Protein AF-A0A091IR22-F1 (afdb_monomer_lite)

InterPro domains:
  IPR002475 Bcl2-like [PS50062] (14-80)
  IPR013281 Apoptosis regulator, Mcl-1 [PR01866] (2-18)
  IPR013281 Apoptosis regulator, Mcl-1 [PR01866] (19-32)
  IPR013281 Apoptosis regulator, Mcl-1 [PR01866] (34-49)
  IPR013281 Apoptosis regulator, Mcl-1 [PR01866] (88-101)
  IPR013281 Apoptosis regulator, Mcl-1 [PR01866] (103-116)
  IPR020717 Apoptosis regulator, Bcl-2, BH1 motif, conserved site [PS01080] (19-38)
  IPR020726 Apoptosis regulator, Bcl-2, BH2 motif, conserved site [PS01258] (71-82)
  IPR026298 Bcl-2 family [PR01862] (12-24)
  IPR026298 Bcl-2 family [PR01862] (26-54)
  IPR026298 Bcl-2 family [PR01862] (55-79)
  IPR026298 Bcl-2 family [PTHR11256] (4-105)
  IPR026298 Bcl-2 family [cd06845] (1-84)
  IPR036834 Bcl-2-like superfamily [G3DSA:1.10.437.10] (1-85)
  IPR036834 Bcl-2-like superfamily [SSF56854] (3-114)
  IPR046371 Bcl-2, Bcl-2 homology region 1-3 [PF00452] (2-78)
  IPR046371 Bcl-2, Bcl-2 homology region 1-3 [SM00337] (1-78)

Organism: Egretta garzetta (NCBI:txid188379)

Foldseek 3Di:
DPPAALVSCVVLLVVLCVLCVVVDDDLVSLVVSVVVLVVVCVVCVVNVNNVNNVVSVVSSCCSCCVPPVVVCVVCVHCVSVCVVPVPPDPVVVVVVVVVVVVVVVVVVVVVVVVVD

Radius of gyration: 21.04 Å; chains: 1; bounding box: 42×28×65 Å

Sequence (116 aa):
LEIQKEEDLQSVCEVAAHVFSDGVTNWGRVVTLISFGAFVAKHLKSINQEKCISSLAGIITDALVSSKREWLMSQGGWEGFVDFFRVEDLESSIRNLLMAFAGVAGLGASLAYMIR

pLDDT: mean 87.45, std 10.62, range [55.47, 97.38]

Secondary structure (DSSP, 8-state):
----SGGGGHHHHHHHHHHTTTS---HHHHHHHHHHHHHHHHHHHHTT-GGGHHHHHHHHHHHHHHHHHHHHHHTTTHHHHHHHT--S-HHHHHHHHHHHHHHHHHHHHHHHHHT-

Structure (mmCIF, N/CA/C/O backbone):
data_AF-A0A091IR22-F1
#
_entry.id   AF-A0A091IR22-F1
#
loop_
_atom_site.group_PDB
_atom_site.id
_atom_site.type_symbol
_atom_site.label_atom_id
_atom_site.label_alt_id
_atom_site.label_comp_id
_atom_site.lab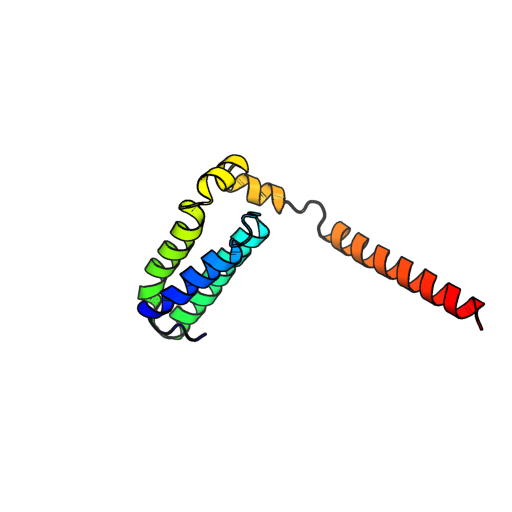el_asym_id
_atom_site.label_entity_id
_atom_site.label_seq_id
_atom_site.pdbx_PDB_ins_code
_atom_site.Cartn_x
_atom_site.Cartn_y
_atom_site.Cartn_z
_atom_site.occupancy
_atom_site.B_iso_or_equiv
_atom_site.auth_seq_id
_atom_site.auth_comp_id
_atom_site.auth_asym_id
_atom_site.auth_atom_id
_atom_site.pdbx_PDB_model_num
ATOM 1 N N . LEU A 1 1 ? -18.521 -2.478 5.365 1.00 65.12 1 LEU A N 1
ATOM 2 C CA . LEU A 1 1 ? -17.211 -2.908 5.894 1.00 65.12 1 LEU A CA 1
ATOM 3 C C . LEU A 1 1 ? -17.479 -3.539 7.246 1.00 65.12 1 LEU A C 1
ATOM 5 O O . LEU A 1 1 ? -18.098 -2.886 8.074 1.00 65.12 1 LEU A O 1
ATOM 9 N N . GLU A 1 2 ? -17.089 -4.796 7.441 1.00 84.94 2 GLU A N 1
ATOM 10 C CA . GLU A 1 2 ? -17.267 -5.505 8.723 1.00 84.94 2 GLU A CA 1
ATOM 11 C C . GLU A 1 2 ? -16.195 -5.134 9.761 1.00 84.94 2 GLU A C 1
ATOM 13 O O . GLU A 1 2 ? -16.250 -5.586 10.893 1.00 84.94 2 GLU A O 1
ATOM 18 N N . ILE A 1 3 ? -15.251 -4.265 9.394 1.00 90.50 3 ILE A N 1
ATOM 19 C CA . ILE A 1 3 ? -14.181 -3.779 10.267 1.00 90.50 3 ILE A CA 1
ATOM 20 C C . ILE A 1 3 ? -14.758 -2.768 11.265 1.00 90.50 3 ILE A C 1
ATOM 22 O O . ILE A 1 3 ? -15.013 -1.621 10.900 1.00 90.50 3 ILE A O 1
ATOM 26 N N . GLN A 1 4 ? -14.954 -3.184 12.515 1.00 89.69 4 GLN A N 1
ATOM 27 C CA . GLN A 1 4 ? -15.522 -2.368 13.593 1.00 89.69 4 GLN A CA 1
ATOM 28 C C . GLN A 1 4 ? -14.515 -2.067 14.710 1.00 89.69 4 GLN A C 1
ATOM 30 O O . GLN A 1 4 ? -14.683 -1.092 15.441 1.00 89.69 4 GLN A O 1
ATOM 35 N N . LYS A 1 5 ? -13.479 -2.891 14.871 1.00 88.62 5 LYS A N 1
ATOM 36 C CA . LYS A 1 5 ? -12.450 -2.776 15.914 1.00 88.62 5 LYS A CA 1
ATOM 37 C C . LYS A 1 5 ? -11.099 -3.285 15.410 1.00 88.62 5 LYS A C 1
ATOM 39 O O . LYS A 1 5 ? -10.987 -3.835 14.321 1.00 88.62 5 LYS A O 1
ATOM 44 N N . GLU A 1 6 ? -10.067 -3.096 16.224 1.00 87.12 6 GLU A N 1
ATOM 45 C CA . GLU A 1 6 ? -8.687 -3.469 15.892 1.00 87.12 6 GLU A CA 1
ATOM 46 C C . GLU A 1 6 ? -8.522 -4.951 15.530 1.00 87.12 6 GLU A C 1
ATOM 48 O O . GLU A 1 6 ? -7.827 -5.269 14.573 1.00 87.12 6 GLU A O 1
ATOM 53 N N . GLU A 1 7 ? -9.213 -5.846 16.239 1.00 89.94 7 GLU A N 1
ATOM 54 C CA . GLU A 1 7 ? -9.202 -7.295 15.979 1.00 89.94 7 GLU A CA 1
ATOM 55 C C . GLU A 1 7 ? -9.666 -7.646 14.554 1.00 89.94 7 GLU A C 1
ATOM 57 O O . GLU A 1 7 ? -9.198 -8.618 13.965 1.00 89.94 7 GLU A O 1
ATOM 62 N N . ASP A 1 8 ? -10.537 -6.822 13.966 1.00 91.94 8 ASP A N 1
ATOM 63 C CA . ASP A 1 8 ? -11.086 -7.054 12.630 1.00 91.94 8 ASP A CA 1
ATOM 64 C C . ASP A 1 8 ? -10.095 -6.651 11.521 1.00 91.94 8 ASP A C 1
ATOM 66 O O . ASP A 1 8 ? -10.293 -6.991 10.349 1.00 91.94 8 ASP A O 1
ATOM 70 N N . LEU A 1 9 ? -9.003 -5.950 11.864 1.00 93.44 9 LEU A N 1
ATOM 71 C CA . LEU A 1 9 ? -7.962 -5.552 10.909 1.00 93.44 9 LEU A CA 1
ATOM 72 C C . LEU A 1 9 ? -7.196 -6.746 10.333 1.00 93.44 9 LEU A C 1
ATOM 74 O O . LEU A 1 9 ? -6.538 -6.593 9.305 1.00 93.44 9 LEU A O 1
ATOM 78 N N . GLN A 1 10 ? -7.340 -7.940 10.911 1.00 91.38 10 GLN A N 1
ATOM 79 C CA . GLN A 1 10 ? -6.825 -9.171 10.314 1.00 91.38 10 GLN A CA 1
ATOM 80 C C . GLN A 1 10 ? -7.346 -9.380 8.880 1.00 91.38 10 GLN A C 1
ATOM 82 O O . GLN A 1 10 ? -6.593 -9.810 8.007 1.00 91.38 10 GLN A O 1
ATOM 87 N N . SER A 1 11 ? -8.590 -8.980 8.597 1.00 92.31 11 SER A N 1
ATOM 88 C CA . SER A 1 11 ? -9.153 -9.020 7.240 1.00 92.31 11 SER A CA 1
ATOM 89 C C . SER A 1 11 ? -8.381 -8.139 6.242 1.00 92.31 11 SER A C 1
ATOM 91 O O . SER A 1 11 ? -8.289 -8.462 5.059 1.00 92.31 11 SER A O 1
ATOM 93 N N . VAL A 1 12 ? -7.754 -7.050 6.704 1.00 92.88 12 VAL A N 1
ATOM 94 C CA . VAL A 1 12 ? -6.901 -6.188 5.869 1.00 92.88 12 VAL A CA 1
ATOM 95 C C . VAL A 1 12 ? -5.603 -6.907 5.499 1.00 92.88 12 VAL A C 1
ATOM 97 O O . VAL A 1 12 ? -5.154 -6.792 4.358 1.00 92.88 12 VAL A O 1
ATOM 100 N N . CYS A 1 13 ? -5.030 -7.690 6.419 1.00 90.88 13 CYS A N 1
ATOM 101 C CA . CYS A 1 13 ? -3.868 -8.537 6.137 1.00 90.88 13 CYS A CA 1
ATOM 102 C C . CYS A 1 13 ? -4.182 -9.562 5.037 1.00 90.88 13 CYS A C 1
ATOM 104 O O . CYS A 1 13 ? -3.382 -9.754 4.122 1.00 90.88 13 CYS A O 1
ATOM 106 N N . GLU A 1 14 ? -5.359 -10.189 5.093 1.00 92.38 14 GLU A N 1
ATOM 107 C CA . GLU A 1 14 ? -5.809 -11.164 4.091 1.00 92.38 14 GLU A CA 1
ATOM 108 C C . GLU A 1 14 ? -5.999 -10.523 2.714 1.00 92.38 14 GLU A C 1
ATOM 110 O O . GLU A 1 14 ? -5.527 -11.063 1.711 1.00 92.38 14 GLU A O 1
ATOM 115 N N . VAL A 1 15 ? -6.611 -9.334 2.659 1.00 92.56 15 VAL A N 1
ATOM 116 C CA . VAL A 1 15 ? -6.725 -8.552 1.418 1.00 92.56 15 VAL A CA 1
ATOM 117 C C . VAL A 1 15 ? -5.340 -8.244 0.852 1.00 92.56 15 VAL A C 1
ATOM 119 O O . VAL A 1 15 ? -5.104 -8.457 -0.338 1.00 92.56 15 VAL A O 1
ATOM 122 N N . ALA A 1 16 ? -4.404 -7.791 1.690 1.00 91.75 16 ALA A N 1
ATOM 123 C CA . ALA A 1 16 ? -3.044 -7.494 1.258 1.00 91.75 16 ALA A CA 1
ATOM 124 C C . ALA A 1 16 ? -2.329 -8.739 0.702 1.00 91.75 16 ALA A C 1
ATOM 126 O O . ALA A 1 16 ? -1.715 -8.669 -0.364 1.00 91.75 16 ALA A O 1
ATOM 127 N N . ALA A 1 17 ? -2.454 -9.889 1.370 1.00 91.69 17 ALA A N 1
ATOM 128 C CA . ALA A 1 17 ? -1.901 -11.154 0.893 1.00 91.69 17 ALA A CA 1
ATOM 129 C C . ALA A 1 17 ? -2.516 -11.573 -0.453 1.00 91.69 17 ALA A C 1
ATOM 131 O O . ALA A 1 17 ? -1.797 -11.985 -1.365 1.00 91.69 17 ALA A O 1
ATOM 132 N N . HIS A 1 18 ? -3.832 -11.410 -0.613 1.00 92.94 18 HIS A N 1
ATOM 133 C CA . HIS A 1 18 ? -4.531 -11.757 -1.846 1.00 92.94 18 HIS A CA 1
ATOM 134 C C . HIS A 1 18 ? -4.098 -10.882 -3.031 1.00 92.94 18 HIS A C 1
ATOM 136 O O . HIS A 1 18 ? -3.843 -11.408 -4.116 1.00 92.94 18 HIS A O 1
ATOM 142 N N . VAL A 1 19 ? -3.920 -9.571 -2.814 1.00 93.38 19 VAL A N 1
ATOM 143 C CA . VAL A 1 19 ? -3.462 -8.607 -3.836 1.00 93.38 19 VAL A CA 1
ATOM 144 C C . VAL A 1 19 ? -2.122 -9.013 -4.467 1.00 93.38 19 VAL A C 1
ATOM 146 O O . VAL A 1 19 ? -1.886 -8.727 -5.642 1.00 93.38 19 VAL A O 1
ATOM 149 N N . PHE A 1 20 ? -1.251 -9.705 -3.729 1.00 91.81 20 PHE A N 1
ATOM 150 C CA . PHE A 1 20 ? 0.077 -10.122 -4.198 1.00 91.81 20 PHE A CA 1
ATOM 151 C C . PHE A 1 20 ? 0.246 -11.645 -4.337 1.00 91.81 20 PHE A C 1
ATOM 153 O O . PHE A 1 20 ? 1.376 -12.123 -4.459 1.00 91.81 20 PHE A O 1
ATOM 160 N N . SER A 1 21 ? -0.855 -12.401 -4.320 1.00 92.00 21 SER A N 1
ATOM 161 C CA . SER A 1 21 ? -0.844 -13.872 -4.257 1.00 92.00 21 SER A CA 1
ATOM 162 C C . SER A 1 21 ? -0.285 -14.569 -5.503 1.00 92.00 21 SER A C 1
ATOM 164 O O . SER A 1 21 ? 0.232 -15.677 -5.402 1.00 92.00 21 SER A O 1
ATOM 166 N N . ASP A 1 22 ? -0.323 -13.918 -6.664 1.00 92.31 22 ASP A N 1
ATOM 167 C CA . ASP A 1 22 ? 0.208 -14.447 -7.930 1.00 92.31 22 ASP A CA 1
ATOM 168 C C . ASP A 1 22 ? 1.714 -14.179 -8.132 1.00 92.31 22 ASP A C 1
ATOM 170 O O . ASP A 1 22 ? 2.262 -14.448 -9.200 1.00 92.31 22 ASP A O 1
ATOM 174 N N . GLY A 1 23 ? 2.388 -13.614 -7.125 1.00 89.19 23 GLY A N 1
ATOM 175 C CA . GLY A 1 23 ? 3.811 -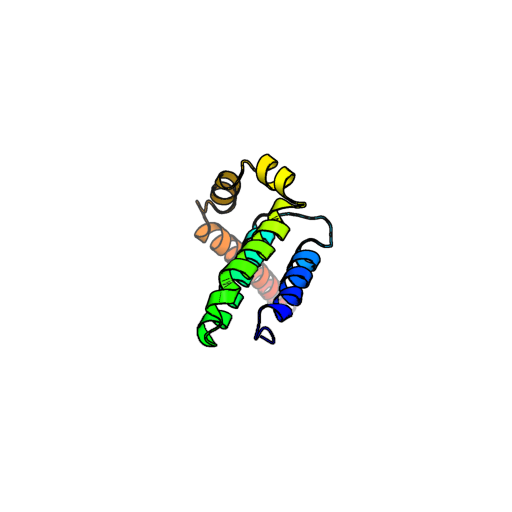13.277 -7.172 1.00 89.19 23 GLY A CA 1
ATOM 176 C C . GLY A 1 23 ? 4.142 -11.992 -7.938 1.00 89.19 23 GLY A C 1
ATOM 177 O O . GLY A 1 23 ? 5.275 -11.514 -7.857 1.00 89.19 23 GLY A O 1
ATOM 178 N N . VAL A 1 24 ? 3.177 -11.371 -8.621 1.00 90.69 24 VAL A N 1
ATOM 179 C CA . VAL A 1 24 ? 3.397 -10.149 -9.402 1.00 90.69 24 VAL A CA 1
ATOM 180 C C . VAL A 1 24 ? 3.248 -8.916 -8.515 1.00 90.69 24 VAL A C 1
ATOM 182 O O . VAL A 1 24 ? 2.303 -8.773 -7.741 1.00 90.69 24 VAL A O 1
ATOM 185 N N . THR A 1 25 ? 4.190 -7.981 -8.639 1.00 93.31 25 THR A N 1
ATOM 186 C CA . THR A 1 25 ? 4.156 -6.688 -7.938 1.00 93.31 25 THR A CA 1
ATOM 187 C C . THR A 1 25 ? 4.281 -5.562 -8.957 1.00 93.31 25 THR A C 1
ATOM 189 O O . THR A 1 25 ? 5.134 -5.614 -9.839 1.00 93.31 25 THR A O 1
ATOM 192 N N . ASN A 1 26 ? 3.395 -4.569 -8.870 1.00 94.25 26 ASN A N 1
ATOM 193 C CA . ASN A 1 26 ? 3.409 -3.367 -9.702 1.00 94.25 26 ASN A CA 1
ATOM 194 C C . ASN A 1 26 ? 2.826 -2.177 -8.929 1.00 94.25 26 ASN A C 1
ATOM 196 O O . ASN A 1 26 ? 2.124 -2.359 -7.928 1.00 94.25 26 ASN A O 1
ATOM 200 N N . TRP A 1 27 ? 3.078 -0.963 -9.420 1.00 95.44 27 TRP A N 1
ATOM 201 C CA . TRP A 1 27 ? 2.628 0.266 -8.769 1.00 95.44 27 TRP A CA 1
ATOM 202 C C . TRP A 1 27 ? 1.107 0.368 -8.628 1.00 95.44 27 TRP A C 1
ATOM 204 O O . TRP A 1 27 ? 0.629 0.834 -7.597 1.00 95.44 27 TRP A O 1
ATOM 214 N N . GLY A 1 28 ? 0.336 -0.142 -9.592 1.00 94.12 28 GLY A N 1
ATOM 215 C CA . GLY A 1 28 ? -1.127 -0.180 -9.501 1.00 94.12 28 GLY A CA 1
ATOM 216 C C . GLY A 1 28 ? -1.626 -0.955 -8.276 1.00 94.12 28 GLY A C 1
ATOM 217 O O . GLY A 1 28 ? -2.510 -0.484 -7.561 1.00 94.12 28 GLY A O 1
ATOM 218 N N . ARG A 1 29 ? -1.018 -2.106 -7.967 1.00 95.31 29 ARG A N 1
ATOM 219 C CA . ARG A 1 29 ? -1.361 -2.907 -6.776 1.00 95.31 29 ARG A CA 1
ATOM 220 C C . ARG A 1 29 ? -0.939 -2.243 -5.472 1.00 95.31 29 ARG A C 1
ATOM 222 O O . ARG A 1 29 ? -1.713 -2.250 -4.518 1.00 95.31 29 ARG A O 1
ATOM 229 N N . VAL A 1 30 ? 0.245 -1.627 -5.447 1.00 95.31 30 VAL A N 1
ATOM 230 C CA . VAL A 1 30 ? 0.725 -0.853 -4.288 1.00 95.31 30 VAL A CA 1
ATOM 231 C C . VAL A 1 30 ? -0.251 0.282 -3.964 1.00 95.31 30 VAL A C 1
ATOM 233 O O . VAL A 1 30 ? -0.719 0.391 -2.832 1.00 95.31 30 VAL A O 1
ATOM 236 N N . VAL A 1 31 ? -0.634 1.078 -4.967 1.00 94.44 31 VAL A N 1
ATOM 237 C CA . VAL A 1 31 ? -1.593 2.184 -4.803 1.00 94.44 31 VAL A CA 1
ATOM 238 C C . VAL A 1 31 ? -2.977 1.677 -4.414 1.00 94.44 31 VAL A C 1
ATOM 240 O O . VAL A 1 31 ? -3.634 2.297 -3.579 1.00 94.44 31 VAL A O 1
ATOM 243 N N . THR A 1 32 ? -3.419 0.548 -4.975 1.00 94.88 32 THR A N 1
ATOM 244 C CA . THR A 1 32 ? -4.700 -0.078 -4.615 1.00 94.88 32 THR A CA 1
ATOM 245 C C . THR A 1 32 ? -4.735 -0.437 -3.132 1.00 94.88 32 THR A C 1
ATOM 247 O O . THR A 1 32 ? -5.694 -0.085 -2.450 1.00 94.88 32 THR A O 1
ATOM 250 N N . LEU A 1 33 ? -3.678 -1.068 -2.608 1.00 95.31 33 LEU A N 1
ATOM 251 C CA . LEU A 1 33 ? -3.600 -1.431 -1.193 1.00 95.31 33 LEU A CA 1
ATOM 252 C C . LEU A 1 33 ? -3.589 -0.195 -0.277 1.00 95.31 33 LEU A C 1
ATOM 254 O O . LEU A 1 33 ? -4.328 -0.154 0.705 1.00 95.31 33 LEU A O 1
ATOM 258 N N . ILE A 1 34 ? -2.812 0.838 -0.617 1.00 95.50 34 ILE A N 1
ATOM 259 C CA . ILE A 1 34 ? -2.763 2.092 0.158 1.00 95.50 34 ILE A CA 1
ATOM 260 C C . ILE A 1 34 ? -4.120 2.804 0.134 1.00 95.50 34 ILE A C 1
ATOM 262 O O . ILE A 1 34 ? -4.604 3.260 1.169 1.00 95.50 34 ILE A O 1
ATOM 266 N N . SER A 1 35 ? -4.765 2.860 -1.032 1.00 96.56 35 SER A N 1
ATOM 267 C CA . SER A 1 35 ? -6.080 3.487 -1.207 1.00 96.56 35 SER A CA 1
ATOM 268 C C . SER A 1 35 ? -7.173 2.729 -0.452 1.00 96.56 35 SER A C 1
ATOM 270 O O . SER A 1 35 ? -8.033 3.349 0.175 1.00 96.56 35 SER A O 1
ATOM 272 N N . PHE A 1 36 ? -7.112 1.395 -0.444 1.00 95.81 36 PHE A N 1
ATOM 273 C CA . PHE A 1 36 ? -7.967 0.562 0.398 1.00 95.81 36 PHE A CA 1
ATOM 274 C C . PHE A 1 36 ? -7.736 0.851 1.887 1.00 95.81 36 PHE A C 1
ATOM 276 O O . PHE A 1 36 ? -8.697 1.090 2.617 1.00 95.81 36 PHE A O 1
ATOM 283 N N . GLY A 1 37 ? -6.477 0.938 2.329 1.00 96.44 37 GLY A N 1
ATOM 284 C CA . GLY A 1 37 ? -6.132 1.354 3.689 1.00 96.44 37 GLY A CA 1
ATOM 285 C C . GLY A 1 37 ? -6.721 2.723 4.053 1.00 96.44 37 GLY A C 1
ATOM 286 O O . GLY A 1 37 ? -7.351 2.866 5.097 1.00 96.44 37 GLY A O 1
ATOM 287 N N . ALA A 1 38 ? -6.619 3.719 3.169 1.00 97.38 38 ALA A N 1
ATOM 288 C CA . ALA A 1 38 ? -7.219 5.039 3.380 1.00 97.38 38 ALA A CA 1
ATOM 289 C C . ALA A 1 38 ? -8.758 4.986 3.472 1.00 97.38 38 ALA A C 1
ATOM 291 O O . ALA A 1 38 ? -9.360 5.674 4.303 1.00 97.38 38 ALA A O 1
ATOM 292 N N . PHE A 1 39 ? -9.404 4.146 2.659 1.00 96.44 39 PHE A N 1
ATOM 293 C CA . PHE A 1 39 ? -10.845 3.901 2.728 1.00 96.44 39 PHE A CA 1
ATOM 294 C C . PHE A 1 39 ? -11.260 3.280 4.072 1.00 96.44 39 PHE A C 1
ATOM 296 O O . PHE A 1 39 ? -12.213 3.756 4.696 1.00 96.44 39 PHE A O 1
ATOM 303 N N . VAL A 1 40 ? -10.510 2.289 4.568 1.00 96.50 40 VAL A N 1
ATOM 304 C CA . VAL A 1 40 ? -10.732 1.688 5.895 1.00 96.50 40 VAL A CA 1
ATOM 305 C C . VAL A 1 40 ? -10.478 2.706 7.011 1.00 96.50 40 VAL A C 1
ATOM 307 O O . VAL A 1 40 ? -11.294 2.819 7.922 1.00 96.50 40 VAL A O 1
ATOM 310 N N . ALA A 1 41 ? -9.421 3.518 6.927 1.00 97.31 41 ALA A N 1
ATOM 311 C CA . ALA A 1 41 ? -9.134 4.567 7.909 1.00 97.31 41 ALA A CA 1
ATOM 312 C C . ALA A 1 41 ? -10.277 5.592 8.007 1.00 97.31 41 ALA A C 1
ATOM 314 O O . ALA A 1 41 ? -10.696 5.967 9.105 1.00 97.31 41 ALA A O 1
ATOM 315 N N . LYS A 1 42 ? -10.840 6.004 6.862 1.00 97.19 42 LYS A N 1
ATOM 316 C CA . LYS A 1 42 ? -12.019 6.881 6.813 1.00 97.19 42 LYS A CA 1
ATOM 317 C C . LYS A 1 42 ? -13.237 6.229 7.472 1.00 97.19 42 LYS A C 1
ATOM 319 O O . LYS A 1 42 ? -13.978 6.909 8.181 1.00 97.19 42 LYS A O 1
ATOM 324 N N . HIS A 1 43 ? -13.434 4.928 7.262 1.00 96.19 43 HIS A N 1
ATOM 325 C CA . HIS A 1 43 ? -14.498 4.180 7.924 1.00 96.19 43 HIS A CA 1
ATOM 326 C C . HIS A 1 43 ? -14.298 4.119 9.445 1.00 96.19 43 HIS A C 1
ATOM 328 O O . HIS A 1 43 ? -15.206 4.512 10.175 1.00 96.19 43 HIS A O 1
ATOM 334 N N . LEU A 1 44 ? -13.109 3.739 9.925 1.00 96.56 44 LEU A N 1
ATOM 335 C CA . LEU A 1 44 ? -12.774 3.698 11.356 1.00 96.56 44 LEU A CA 1
ATOM 336 C C . LEU A 1 44 ? -13.012 5.051 12.032 1.00 96.56 44 LEU A C 1
ATOM 338 O O . LEU A 1 44 ? -13.608 5.118 13.106 1.00 96.56 44 LEU A O 1
ATOM 342 N N . LYS A 1 45 ? -12.623 6.144 11.367 1.00 96.25 45 LYS A N 1
ATOM 343 C CA . LYS A 1 45 ? -12.920 7.501 11.827 1.00 96.25 45 LYS A CA 1
ATOM 344 C C . LYS A 1 45 ? -14.425 7.759 11.958 1.00 96.25 45 LYS A C 1
ATOM 346 O O . LYS A 1 45 ? -14.862 8.293 12.970 1.00 96.25 45 LYS A O 1
ATOM 351 N N . SER A 1 46 ? -15.229 7.341 10.977 1.00 96.94 46 SER A N 1
ATOM 352 C CA . SER A 1 46 ? -16.690 7.530 11.008 1.00 96.94 46 SER A CA 1
ATOM 353 C C . SER A 1 46 ? -17.399 6.793 12.153 1.00 96.94 46 SER A C 1
ATOM 355 O O . SER A 1 46 ? -18.489 7.200 12.546 1.00 96.94 46 SER A O 1
ATOM 357 N N . ILE A 1 47 ? -16.771 5.753 12.712 1.00 96.38 47 ILE A N 1
ATOM 358 C CA . ILE A 1 47 ? -17.290 4.964 13.840 1.00 96.38 47 ILE A CA 1
ATOM 359 C C . ILE A 1 47 ? -16.534 5.226 15.158 1.00 96.38 47 ILE A C 1
ATOM 361 O O . ILE A 1 47 ? -16.638 4.439 16.094 1.00 96.38 47 ILE A O 1
ATOM 365 N N . ASN A 1 48 ? -15.784 6.335 15.256 1.00 96.38 48 ASN A N 1
ATOM 366 C CA . ASN A 1 48 ? -14.999 6.740 16.436 1.00 96.38 48 ASN A CA 1
ATOM 367 C C . ASN A 1 48 ? -13.908 5.736 16.876 1.00 96.38 48 ASN A C 1
ATOM 369 O O . ASN A 1 48 ? -13.565 5.650 18.054 1.00 96.38 48 ASN A O 1
ATOM 373 N N . GLN A 1 49 ? -13.325 4.994 15.933 1.00 96.69 49 GLN A N 1
ATOM 374 C CA . GLN A 1 49 ? -12.233 4.036 16.165 1.00 96.69 49 GLN A CA 1
ATOM 375 C C . GLN A 1 49 ? -10.890 4.552 15.630 1.00 96.69 49 GLN A C 1
ATOM 377 O O . GLN A 1 49 ? -10.061 3.793 15.134 1.00 96.69 49 GLN A O 1
ATOM 382 N N . GLU A 1 50 ? -10.645 5.861 15.733 1.00 95.38 50 GLU A N 1
ATOM 383 C CA . GLU A 1 50 ? -9.417 6.499 15.229 1.00 95.38 50 GLU A CA 1
ATOM 384 C C . GLU A 1 50 ? -8.138 5.908 15.843 1.00 95.38 50 GLU A C 1
ATOM 386 O O . GLU A 1 50 ? -7.105 5.844 15.180 1.00 95.38 50 GLU A O 1
ATOM 391 N N . LYS A 1 51 ? -8.221 5.387 17.075 1.00 95.06 51 LYS A N 1
ATOM 392 C CA . LYS A 1 51 ? -7.121 4.680 17.751 1.00 95.06 51 LYS A CA 1
ATOM 393 C C . LYS A 1 51 ? -6.574 3.484 16.955 1.00 95.06 51 LYS A C 1
ATOM 395 O O . LYS A 1 51 ? -5.398 3.168 17.083 1.00 95.06 51 LYS A O 1
ATOM 400 N N . CYS A 1 52 ? -7.397 2.854 16.113 1.00 94.94 52 CYS A N 1
ATOM 401 C CA . CYS A 1 52 ? -7.013 1.697 15.301 1.00 94.94 52 CYS A CA 1
ATOM 402 C C . CYS A 1 52 ? -6.284 2.089 14.003 1.00 94.94 52 CYS A C 1
ATOM 404 O O . CYS A 1 52 ? -5.729 1.224 13.327 1.00 94.94 52 CYS A O 1
ATOM 406 N N . ILE A 1 53 ? -6.271 3.378 13.630 1.00 96.06 53 ILE A N 1
ATOM 407 C CA . ILE A 1 53 ? -5.661 3.849 12.374 1.00 96.06 53 ILE A CA 1
ATOM 408 C C . ILE A 1 53 ? -4.141 3.637 12.385 1.00 96.06 53 ILE A C 1
ATOM 410 O O . ILE A 1 53 ? -3.574 3.281 11.354 1.00 96.06 53 ILE A O 1
ATOM 414 N N . SER A 1 54 ? -3.482 3.791 13.537 1.00 95.94 54 SER A N 1
ATOM 415 C CA . SER A 1 54 ? -2.045 3.515 13.668 1.00 95.94 54 SER A CA 1
ATOM 416 C C . SER A 1 54 ? -1.722 2.041 13.406 1.00 95.94 54 SER A C 1
ATOM 418 O O . SER A 1 54 ? -0.799 1.747 12.648 1.00 95.94 54 SER A O 1
ATOM 420 N N . SER A 1 55 ? -2.516 1.118 13.959 1.00 96.50 55 SER A N 1
ATOM 421 C CA . SER A 1 55 ? -2.367 -0.324 13.719 1.00 96.50 55 SER A CA 1
ATOM 422 C C . SER A 1 55 ? -2.626 -0.678 12.253 1.00 96.50 55 SER A C 1
ATOM 424 O O . SER A 1 55 ? -1.853 -1.417 11.649 1.00 96.50 55 SER A O 1
ATOM 426 N N . LEU A 1 56 ? -3.646 -0.073 11.633 1.00 96.88 56 LEU A N 1
ATOM 427 C CA . LEU A 1 56 ? -3.913 -0.206 10.198 1.00 96.88 56 LEU A CA 1
ATOM 428 C C . LEU A 1 56 ? -2.730 0.272 9.339 1.00 96.88 56 LEU A C 1
ATOM 430 O O . LEU A 1 56 ? -2.345 -0.411 8.391 1.00 96.88 56 LEU A O 1
ATOM 434 N N . ALA A 1 57 ? -2.136 1.424 9.662 1.00 96.31 57 ALA A N 1
ATOM 435 C CA . ALA A 1 57 ? -0.964 1.933 8.952 1.00 96.31 57 ALA A CA 1
ATOM 436 C C . ALA A 1 57 ? 0.242 0.989 9.092 1.00 96.31 57 ALA A C 1
ATOM 438 O O . ALA A 1 57 ? 0.950 0.759 8.108 1.00 96.31 57 ALA A O 1
ATOM 439 N N . GLY A 1 58 ? 0.438 0.403 10.279 1.00 96.12 58 GLY A N 1
ATOM 440 C CA . GLY A 1 58 ? 1.431 -0.645 10.523 1.00 96.12 58 GLY A CA 1
ATOM 441 C C . GLY A 1 58 ? 1.216 -1.858 9.620 1.00 96.12 58 GLY A C 1
ATOM 442 O O . GLY A 1 58 ? 2.117 -2.217 8.872 1.00 96.12 58 GLY A O 1
ATOM 443 N N . ILE A 1 59 ? -0.005 -2.399 9.580 1.00 94.62 59 ILE A N 1
ATOM 444 C CA . ILE A 1 59 ? -0.371 -3.549 8.734 1.00 94.62 59 ILE A CA 1
ATOM 445 C C . ILE A 1 59 ? -0.074 -3.290 7.252 1.00 94.62 59 ILE A C 1
ATOM 447 O O . ILE A 1 59 ? 0.535 -4.125 6.583 1.00 94.62 59 ILE A O 1
ATOM 451 N N . ILE A 1 60 ? -0.478 -2.130 6.724 1.00 95.12 60 ILE A N 1
ATOM 452 C CA . ILE A 1 60 ? -0.226 -1.773 5.318 1.00 95.12 60 ILE A CA 1
ATOM 453 C C . ILE A 1 60 ? 1.278 -1.629 5.055 1.00 95.12 60 ILE A C 1
ATOM 455 O O . ILE A 1 60 ? 1.775 -2.094 4.027 1.00 95.12 60 ILE A O 1
ATOM 459 N N . THR A 1 61 ? 2.010 -1.013 5.984 1.00 94.81 61 THR A N 1
ATOM 460 C CA . THR A 1 61 ? 3.465 -0.846 5.877 1.00 94.81 61 THR A CA 1
ATOM 461 C C . THR A 1 61 ? 4.168 -2.198 5.887 1.00 94.81 61 THR A C 1
ATOM 463 O O . THR A 1 61 ? 4.989 -2.461 5.011 1.00 94.81 61 THR A O 1
ATOM 466 N N . ASP A 1 62 ? 3.807 -3.086 6.809 1.00 93.75 62 ASP A N 1
ATOM 467 C CA . ASP A 1 62 ? 4.384 -4.422 6.921 1.00 93.75 62 ASP A CA 1
ATOM 468 C C . ASP A 1 62 ? 4.081 -5.264 5.682 1.00 93.75 62 ASP A C 1
ATOM 470 O O . ASP 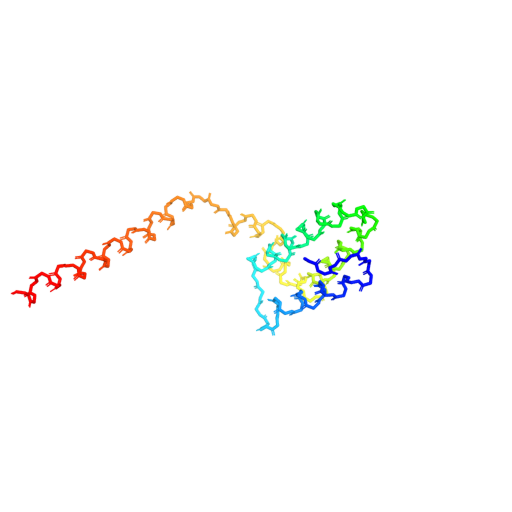A 1 62 ? 4.980 -5.919 5.151 1.00 93.75 62 ASP A O 1
ATOM 474 N N . ALA A 1 63 ? 2.860 -5.195 5.144 1.00 90.25 63 ALA A N 1
ATOM 475 C CA . ALA A 1 63 ? 2.501 -5.888 3.909 1.00 90.25 63 ALA A CA 1
ATOM 476 C C . ALA A 1 63 ? 3.370 -5.456 2.713 1.00 90.25 63 ALA A C 1
ATOM 478 O O . ALA A 1 63 ? 3.779 -6.293 1.906 1.00 90.25 63 ALA A O 1
ATOM 479 N N . LEU A 1 64 ? 3.693 -4.163 2.609 1.00 91.06 64 LEU A N 1
ATOM 480 C CA . LEU A 1 64 ? 4.548 -3.638 1.542 1.00 91.06 64 LEU A CA 1
ATOM 481 C C . LEU A 1 64 ? 6.035 -3.922 1.793 1.00 91.06 64 LEU A C 1
ATOM 483 O O . LEU A 1 64 ? 6.776 -4.264 0.874 1.00 91.06 64 LEU A O 1
ATOM 487 N N . VAL A 1 65 ? 6.505 -3.788 3.029 1.00 89.69 65 VAL A N 1
ATOM 488 C CA . VAL A 1 65 ? 7.942 -3.808 3.330 1.00 89.69 65 VAL A CA 1
ATOM 489 C C . VAL A 1 65 ? 8.469 -5.223 3.576 1.00 89.69 65 VAL A C 1
ATOM 491 O O . VAL A 1 65 ? 9.614 -5.497 3.221 1.00 89.69 65 VAL A O 1
ATOM 494 N N . SER A 1 66 ? 7.660 -6.137 4.119 1.00 85.75 66 SER A N 1
ATOM 495 C CA . SER A 1 66 ? 8.097 -7.503 4.462 1.00 85.75 66 SER A CA 1
ATOM 496 C C . SER A 1 66 ? 8.578 -8.311 3.257 1.00 85.75 66 SER A C 1
ATOM 498 O O . SER A 1 66 ? 9.605 -8.976 3.337 1.00 85.75 66 SER A O 1
ATOM 500 N N . SER A 1 67 ? 7.861 -8.237 2.133 1.00 79.88 67 SER A N 1
ATOM 501 C CA . SER A 1 67 ? 8.159 -9.038 0.938 1.00 79.88 67 SER A CA 1
ATOM 502 C C . SER A 1 67 ? 8.458 -8.210 -0.307 1.00 79.88 67 SER A C 1
ATOM 504 O O . SER A 1 67 ? 9.038 -8.734 -1.256 1.00 79.88 67 SER A O 1
ATOM 506 N N . LYS A 1 68 ? 8.066 -6.927 -0.342 1.00 89.31 68 LYS A N 1
ATOM 507 C CA . LYS A 1 68 ? 8.176 -6.088 -1.549 1.00 89.31 68 LYS A CA 1
ATOM 508 C C . LYS A 1 68 ? 9.223 -4.987 -1.433 1.00 89.31 68 LYS A C 1
ATOM 510 O O . LYS A 1 68 ? 9.385 -4.227 -2.382 1.00 89.31 68 LYS A O 1
ATOM 515 N N . ARG A 1 69 ? 9.987 -4.919 -0.333 1.00 92.69 69 ARG A N 1
ATOM 516 C CA . ARG A 1 69 ? 11.076 -3.939 -0.163 1.00 92.69 69 ARG A CA 1
ATOM 517 C C . ARG A 1 69 ? 12.087 -3.991 -1.308 1.00 92.69 69 ARG A C 1
ATOM 519 O O . ARG A 1 69 ? 12.419 -2.944 -1.848 1.00 92.69 69 ARG A O 1
ATOM 526 N N . GLU A 1 70 ? 12.564 -5.176 -1.684 1.00 94.25 70 GLU A N 1
ATOM 527 C CA . GLU A 1 70 ? 13.542 -5.316 -2.775 1.00 94.25 70 GLU A CA 1
ATOM 528 C C . GLU A 1 70 ? 12.975 -4.837 -4.112 1.00 94.25 70 GLU A C 1
ATOM 530 O O . GLU A 1 70 ? 13.652 -4.123 -4.847 1.00 94.25 70 GLU A O 1
ATOM 535 N N . TRP A 1 71 ? 11.708 -5.159 -4.390 1.00 95.44 71 TRP A N 1
ATOM 536 C CA . TRP A 1 71 ? 11.009 -4.657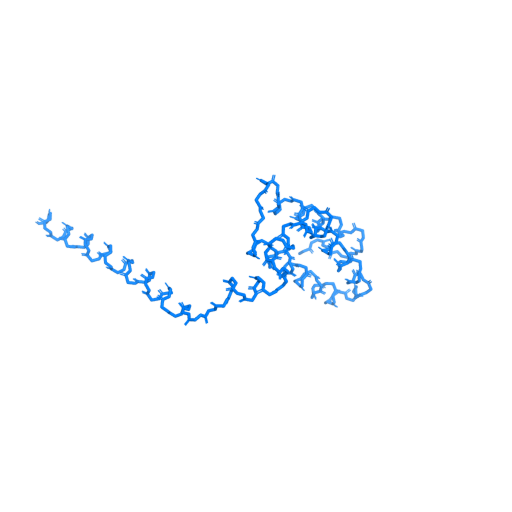 -5.569 1.00 95.44 71 TRP A CA 1
ATOM 537 C C . TRP A 1 71 ? 10.879 -3.129 -5.533 1.00 95.44 71 TRP A C 1
ATOM 539 O O . TRP A 1 71 ? 11.244 -2.468 -6.495 1.00 95.44 71 TRP A O 1
ATOM 549 N N . LEU A 1 72 ? 10.448 -2.542 -4.412 1.00 95.25 72 LEU A N 1
ATOM 550 C CA . LEU A 1 72 ? 10.350 -1.084 -4.262 1.00 95.25 72 LEU A CA 1
ATOM 551 C C . LEU A 1 72 ? 11.700 -0.401 -4.513 1.00 95.25 72 LEU A C 1
ATOM 553 O O . LEU A 1 72 ? 11.758 0.608 -5.208 1.00 95.25 72 LEU A O 1
ATOM 557 N N . MET A 1 73 ? 12.790 -0.961 -3.987 1.00 95.44 73 MET A N 1
ATOM 558 C CA . MET A 1 73 ? 14.138 -0.431 -4.209 1.00 95.44 73 MET A CA 1
ATOM 559 C C . MET A 1 73 ? 14.583 -0.585 -5.667 1.00 95.44 73 MET A C 1
ATOM 561 O O . MET A 1 73 ? 15.168 0.347 -6.216 1.00 95.44 73 MET A O 1
ATOM 565 N N . SER A 1 74 ? 14.270 -1.708 -6.324 1.00 95.81 74 SER A N 1
ATOM 566 C CA . SER A 1 74 ? 14.606 -1.919 -7.740 1.00 95.81 74 SER A CA 1
ATOM 567 C C . SER A 1 74 ? 13.824 -1.007 -8.687 1.00 95.81 74 SER A C 1
ATOM 569 O O . SER A 1 74 ? 14.284 -0.751 -9.796 1.00 95.81 74 SER A O 1
ATOM 571 N N . GLN A 1 75 ? 12.680 -0.476 -8.245 1.00 95.81 75 GLN A N 1
ATOM 572 C CA . GLN A 1 75 ? 11.939 0.567 -8.954 1.00 95.81 75 GLN A CA 1
ATOM 573 C C . GLN A 1 75 ? 12.469 1.989 -8.689 1.00 95.81 75 GLN A C 1
ATOM 575 O O . GLN A 1 75 ? 11.900 2.935 -9.212 1.00 95.81 75 GLN A O 1
ATOM 580 N N . GLY A 1 76 ? 13.523 2.184 -7.887 1.00 95.19 76 GLY A N 1
ATOM 581 C CA . GLY A 1 76 ? 13.990 3.526 -7.505 1.00 95.19 76 GLY A CA 1
ATOM 582 C C . GLY A 1 76 ? 13.191 4.153 -6.355 1.00 95.19 76 GLY A C 1
ATOM 583 O O . GLY A 1 76 ? 13.162 5.371 -6.195 1.00 95.19 76 GLY A O 1
ATOM 584 N N . GLY A 1 77 ? 12.525 3.332 -5.539 1.00 94.38 77 GLY A N 1
ATOM 585 C CA . GLY A 1 77 ? 11.679 3.800 -4.445 1.00 94.38 77 GLY A CA 1
ATOM 586 C C . GLY A 1 77 ? 10.444 4.546 -4.951 1.00 94.38 77 GLY A C 1
ATOM 587 O O . GLY A 1 77 ? 9.908 4.242 -6.013 1.00 94.38 77 GLY A O 1
ATOM 588 N N . TRP A 1 78 ? 9.975 5.528 -4.180 1.00 94.56 78 TRP A N 1
ATOM 589 C CA . TRP A 1 78 ? 8.783 6.307 -4.536 1.00 94.56 78 TRP A CA 1
ATOM 590 C C . TRP A 1 78 ? 8.990 7.246 -5.734 1.00 94.56 78 TRP A C 1
ATOM 592 O O . TRP A 1 78 ? 8.005 7.629 -6.357 1.00 94.56 78 TRP A O 1
ATOM 602 N N . GLU A 1 79 ? 10.232 7.553 -6.121 1.00 94.81 79 GLU A N 1
ATOM 603 C CA . GLU A 1 79 ? 10.500 8.257 -7.386 1.00 94.81 79 GLU A CA 1
ATOM 604 C C . GLU A 1 79 ? 10.045 7.416 -8.588 1.00 94.81 79 GLU A C 1
ATOM 606 O O . GLU A 1 79 ? 9.395 7.929 -9.493 1.00 94.81 79 GLU A O 1
ATOM 611 N N . GLY A 1 80 ? 10.236 6.092 -8.542 1.00 93.31 80 GLY A N 1
ATOM 612 C CA . GLY A 1 80 ? 9.710 5.184 -9.564 1.00 93.31 80 GLY A CA 1
ATOM 613 C C . GLY A 1 80 ? 8.188 5.181 -9.674 1.00 93.31 80 GLY A C 1
ATOM 614 O O . GLY A 1 80 ? 7.650 4.963 -10.757 1.00 93.31 80 GLY A O 1
ATOM 615 N N . PHE A 1 81 ? 7.479 5.437 -8.571 1.00 93.00 81 PHE A N 1
ATOM 616 C CA . PHE A 1 81 ? 6.029 5.633 -8.593 1.00 93.00 81 PHE A CA 1
ATOM 617 C C . PHE A 1 81 ? 5.671 6.923 -9.332 1.00 93.00 81 PHE A C 1
ATOM 619 O O . PHE A 1 81 ? 4.779 6.907 -10.182 1.00 93.00 81 PHE A O 1
ATOM 626 N N . VAL A 1 82 ? 6.370 8.018 -9.012 1.00 91.50 82 VAL A N 1
ATOM 627 C CA . VAL A 1 82 ? 6.168 9.313 -9.669 1.00 91.50 82 VAL A CA 1
ATOM 628 C C . VAL A 1 82 ? 6.408 9.171 -11.161 1.00 91.50 82 VAL A C 1
ATOM 630 O O . VAL A 1 82 ? 5.578 9.641 -11.921 1.00 91.50 82 VAL A O 1
ATOM 633 N N . ASP A 1 83 ? 7.472 8.488 -11.578 1.00 90.06 83 ASP A N 1
ATOM 634 C CA . ASP A 1 83 ? 7.792 8.272 -12.990 1.00 90.06 83 ASP A CA 1
ATOM 635 C C . ASP A 1 83 ? 6.791 7.344 -13.690 1.00 90.06 83 ASP A C 1
ATOM 637 O O . ASP A 1 83 ? 6.362 7.638 -14.803 1.00 90.06 83 ASP A O 1
ATOM 641 N N . PHE A 1 84 ? 6.343 6.266 -13.035 1.00 86.94 84 PHE A N 1
ATOM 642 C CA . PHE A 1 84 ? 5.343 5.349 -13.598 1.00 86.94 84 PHE A CA 1
ATOM 643 C C . PHE A 1 84 ? 3.988 6.026 -13.835 1.00 86.94 84 PHE A C 1
ATOM 645 O O . PHE A 1 84 ? 3.340 5.788 -14.852 1.00 86.94 84 PHE A O 1
ATOM 652 N N . PHE A 1 85 ? 3.552 6.866 -12.893 1.00 84.19 85 PHE A N 1
ATOM 653 C CA . PHE A 1 85 ? 2.331 7.660 -13.024 1.00 84.19 85 PHE A CA 1
ATOM 654 C C . PHE A 1 85 ? 2.596 9.065 -13.561 1.00 84.19 85 PHE A C 1
ATOM 656 O O . PHE A 1 85 ? 1.676 9.889 -13.551 1.00 84.19 85 PHE A O 1
ATOM 663 N N . ARG A 1 86 ? 3.813 9.357 -14.043 1.00 80.44 86 ARG A N 1
ATOM 664 C CA . ARG A 1 86 ? 4.118 10.633 -14.683 1.00 80.44 86 ARG A CA 1
ATOM 665 C C . ARG A 1 86 ? 3.359 10.660 -15.988 1.00 80.44 86 ARG A C 1
ATOM 667 O O . ARG A 1 86 ? 3.757 10.141 -17.024 1.00 80.44 86 ARG A O 1
ATOM 674 N N . VAL A 1 87 ? 2.202 11.271 -15.889 1.00 58.31 87 VAL A N 1
ATOM 675 C CA . VAL A 1 87 ? 1.348 11.594 -16.998 1.00 58.31 87 VAL A CA 1
ATOM 676 C C . VAL A 1 87 ? 1.979 12.797 -17.692 1.00 58.31 87 VAL A C 1
ATOM 678 O O . VAL A 1 87 ? 1.762 13.933 -17.286 1.00 58.31 87 VAL A O 1
ATOM 681 N N . GLU A 1 88 ? 2.763 12.558 -18.741 1.00 56.75 88 GLU A N 1
ATOM 682 C CA . GLU A 1 88 ? 2.865 13.562 -19.808 1.00 56.75 88 GLU A CA 1
ATOM 683 C C . GLU A 1 88 ? 1.607 13.527 -20.698 1.00 56.75 88 GLU A C 1
ATOM 685 O O . GLU A 1 88 ? 1.330 14.515 -21.366 1.00 56.75 88 GLU A O 1
ATOM 690 N N . ASP A 1 89 ? 0.808 12.437 -20.686 1.00 61.16 89 ASP A N 1
ATOM 691 C CA . ASP A 1 89 ? -0.150 12.193 -21.778 1.00 61.16 89 ASP A CA 1
ATOM 692 C C . ASP A 1 89 ? -1.360 11.267 -21.447 1.00 61.16 89 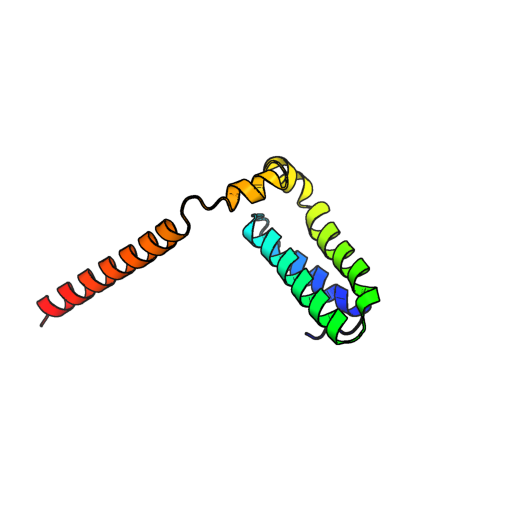ASP A C 1
ATOM 694 O O . ASP A 1 89 ? -1.741 10.369 -22.198 1.00 61.16 89 ASP A O 1
ATOM 698 N N . LEU A 1 90 ? -2.012 11.446 -20.294 1.00 67.12 90 LEU A N 1
ATOM 699 C CA . LEU A 1 90 ? -3.216 10.685 -19.899 1.00 67.12 90 LEU A CA 1
ATOM 700 C C . LEU A 1 90 ? -4.375 11.033 -20.824 1.00 67.12 90 LEU A C 1
ATOM 702 O O . LEU A 1 90 ? -5.151 10.165 -21.216 1.00 67.12 90 LEU A O 1
ATOM 706 N N . GLU A 1 91 ? -4.452 12.304 -21.207 1.00 66.25 91 GLU A N 1
ATOM 707 C CA . GLU A 1 91 ? -5.394 12.782 -22.203 1.00 66.25 91 GLU A CA 1
ATOM 708 C C . GLU A 1 91 ? -5.148 12.112 -23.558 1.00 66.25 91 GLU A C 1
ATOM 710 O O . GLU A 1 91 ? -6.104 11.627 -24.164 1.00 66.25 91 GLU A O 1
ATOM 715 N N . SER A 1 92 ? -3.895 11.982 -24.016 1.00 67.25 92 SER A N 1
ATOM 716 C CA . SER A 1 92 ? -3.630 11.261 -25.265 1.00 67.25 92 SER A CA 1
ATOM 717 C C . SER A 1 92 ? -3.874 9.765 -25.138 1.00 67.25 92 SER A C 1
ATOM 719 O O . SER A 1 92 ? -4.376 9.166 -26.080 1.00 67.25 92 SER A O 1
ATOM 721 N N . SER A 1 93 ? -3.597 9.159 -23.984 1.00 71.44 93 SER A N 1
ATOM 722 C CA . SER A 1 93 ? -3.831 7.734 -23.747 1.00 71.44 93 SER A CA 1
ATOM 723 C C . SER A 1 93 ? -5.326 7.415 -23.786 1.00 71.44 93 SER A C 1
ATOM 725 O O . SER A 1 93 ? -5.746 6.479 -24.470 1.00 71.44 93 SER A O 1
ATOM 727 N N . ILE A 1 94 ? -6.150 8.245 -23.138 1.00 78.94 94 ILE A N 1
ATOM 728 C CA . ILE A 1 94 ? -7.613 8.150 -23.201 1.00 78.94 94 ILE A CA 1
ATOM 729 C C . ILE A 1 94 ? -8.107 8.457 -24.621 1.00 78.94 94 ILE A C 1
ATOM 731 O O . ILE A 1 94 ? -8.945 7.723 -25.144 1.00 78.94 94 ILE A O 1
ATOM 735 N N . ARG A 1 95 ? -7.564 9.479 -25.295 1.00 75.75 95 ARG A N 1
ATOM 736 C CA . ARG A 1 95 ? -7.912 9.808 -26.687 1.00 75.75 95 ARG A CA 1
ATOM 737 C C . ARG A 1 95 ? -7.582 8.664 -27.643 1.00 75.75 95 ARG A C 1
ATOM 739 O O . ARG A 1 95 ? -8.407 8.329 -28.485 1.00 75.75 95 ARG A O 1
ATOM 746 N N . ASN A 1 96 ? -6.413 8.046 -27.511 1.00 74.38 96 ASN A N 1
ATOM 747 C CA . ASN A 1 96 ? -5.967 6.931 -28.343 1.00 74.38 96 ASN A CA 1
ATOM 748 C C . ASN A 1 96 ? -6.858 5.704 -28.129 1.00 74.38 96 ASN A C 1
ATOM 750 O O . ASN A 1 96 ? -7.265 5.071 -29.103 1.00 74.38 96 ASN A O 1
ATOM 754 N N . LEU A 1 97 ? -7.231 5.417 -26.877 1.00 77.25 97 LEU A N 1
ATOM 755 C CA . LEU A 1 97 ? -8.181 4.358 -26.548 1.00 77.25 97 LEU A CA 1
ATOM 756 C C . LEU A 1 97 ? -9.557 4.617 -27.183 1.00 77.25 97 LEU A C 1
ATOM 758 O O . LEU A 1 97 ? -10.101 3.741 -27.854 1.00 77.25 97 LEU A O 1
ATOM 762 N N . LEU A 1 98 ? -10.101 5.828 -27.029 1.00 80.75 98 LEU A N 1
ATOM 763 C CA . LEU A 1 98 ? -11.387 6.217 -27.620 1.00 80.75 98 LEU A CA 1
ATOM 764 C C . LEU A 1 98 ? -11.364 6.146 -29.156 1.00 80.75 98 LEU A C 1
ATOM 766 O O . LEU A 1 98 ? -12.301 5.625 -29.761 1.00 80.75 98 LEU A O 1
ATOM 770 N N . MET A 1 99 ? -10.287 6.616 -29.789 1.00 80.31 99 MET A N 1
ATOM 771 C CA . MET A 1 99 ? -10.118 6.562 -31.245 1.00 80.31 99 MET A CA 1
ATOM 772 C C . MET A 1 99 ? -10.022 5.125 -31.766 1.00 80.31 99 MET A C 1
ATOM 774 O O . MET A 1 99 ? -10.625 4.809 -32.793 1.00 80.31 99 MET A O 1
ATOM 778 N N . ALA A 1 100 ? -9.327 4.235 -31.051 1.00 78.25 100 ALA A N 1
ATOM 779 C CA . ALA A 1 100 ? -9.265 2.820 -31.405 1.00 78.25 100 ALA A CA 1
ATOM 780 C C . ALA A 1 100 ? -10.664 2.177 -31.404 1.00 78.25 100 ALA A C 1
ATOM 782 O O . ALA A 1 100 ? -11.026 1.480 -32.354 1.00 78.25 100 ALA A O 1
ATOM 783 N N . PHE A 1 101 ? -11.490 2.471 -30.394 1.00 78.75 101 PHE A N 1
ATOM 784 C CA . PHE A 1 101 ? -12.871 1.982 -30.344 1.00 78.75 101 PHE A CA 1
ATOM 785 C C . PHE A 1 101 ? -13.757 2.562 -31.452 1.00 78.75 101 PHE A C 1
ATOM 787 O O . PHE A 1 101 ? -14.528 1.819 -32.062 1.00 78.75 101 PHE A O 1
ATOM 794 N N . ALA A 1 102 ? -13.628 3.856 -31.756 1.00 81.19 102 ALA A N 1
ATOM 795 C CA . ALA A 1 102 ? -14.364 4.485 -32.852 1.00 81.19 102 ALA A CA 1
ATOM 796 C C . ALA A 1 102 ? -14.016 3.854 -34.214 1.00 81.19 102 ALA A C 1
ATOM 798 O O . ALA A 1 102 ? -14.912 3.586 -35.015 1.00 81.19 102 ALA A O 1
ATOM 799 N N . GLY A 1 103 ? -12.735 3.548 -34.451 1.00 76.00 103 GLY A N 1
ATOM 800 C CA . GLY A 1 103 ? -12.283 2.852 -35.656 1.00 76.00 103 GLY A CA 1
ATOM 801 C C . GLY A 1 103 ? -12.890 1.453 -35.796 1.00 76.00 103 GLY A C 1
ATOM 802 O O . GLY A 1 103 ? -13.418 1.114 -36.854 1.00 76.00 103 GLY A O 1
ATOM 803 N N . VAL A 1 104 ? -12.891 0.660 -34.720 1.00 77.19 104 VAL A N 1
ATOM 804 C CA . VAL A 1 104 ? -13.485 -0.690 -34.721 1.00 77.19 104 VAL A CA 1
ATOM 805 C C . VAL A 1 104 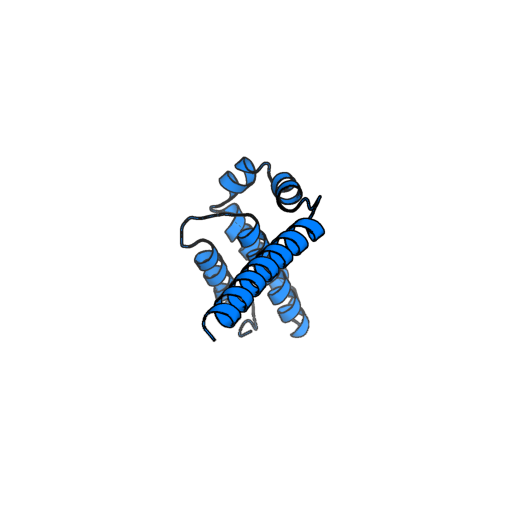? -14.996 -0.639 -34.972 1.00 77.19 104 VAL A C 1
ATOM 807 O O . VAL A 1 104 ? -15.505 -1.391 -35.805 1.00 77.19 104 VAL A O 1
ATOM 810 N N . ALA A 1 105 ? -15.716 0.272 -34.312 1.00 76.75 105 ALA A N 1
ATOM 811 C CA . ALA A 1 105 ? -17.154 0.443 -34.515 1.00 76.75 105 ALA A CA 1
ATOM 812 C C . ALA A 1 105 ? -17.491 0.910 -35.943 1.00 76.75 105 ALA A C 1
ATOM 814 O O . ALA A 1 105 ? -18.429 0.397 -36.553 1.00 76.75 105 ALA A O 1
ATOM 815 N N . GLY A 1 106 ? -16.702 1.834 -36.503 1.00 73.12 106 GLY A N 1
ATOM 816 C CA . GLY A 1 106 ? -16.865 2.321 -37.874 1.00 73.12 106 GLY A CA 1
ATOM 817 C C . GLY A 1 106 ? -16.648 1.231 -38.928 1.00 73.12 106 GLY A C 1
ATOM 818 O O . GLY A 1 106 ? -17.436 1.113 -39.869 1.00 73.12 106 GLY A O 1
ATOM 819 N N . LEU A 1 107 ? -15.633 0.382 -38.747 1.00 73.12 107 LEU A N 1
ATOM 820 C CA . LEU A 1 107 ? -15.399 -0.775 -39.616 1.00 73.12 107 LEU A CA 1
ATOM 821 C C . LEU A 1 107 ? -16.525 -1.813 -39.496 1.00 73.12 107 LEU A C 1
ATOM 823 O O . LEU A 1 107 ? -17.005 -2.314 -40.512 1.00 73.12 107 LEU A O 1
ATOM 827 N N . GLY A 1 108 ? -16.999 -2.084 -38.275 1.00 70.94 108 GLY A N 1
ATOM 828 C CA . GLY A 1 108 ? -18.124 -2.991 -38.031 1.00 70.94 108 GLY A CA 1
ATOM 829 C C . GLY A 1 108 ? -19.427 -2.514 -38.680 1.00 70.94 108 GLY A C 1
ATOM 830 O O . GLY A 1 108 ? -20.103 -3.293 -39.351 1.00 70.94 108 GLY A O 1
ATOM 831 N N . ALA A 1 109 ? -19.750 -1.224 -38.555 1.00 72.38 109 ALA A N 1
ATOM 832 C CA . ALA A 1 109 ? -20.918 -0.621 -39.196 1.00 72.38 109 ALA A CA 1
ATOM 833 C C . ALA A 1 109 ? -20.820 -0.641 -40.733 1.00 72.38 109 ALA A C 1
ATOM 835 O O . ALA A 1 109 ? -21.812 -0.903 -41.411 1.00 72.38 109 ALA A O 1
ATOM 836 N N . SER A 1 110 ? -19.622 -0.425 -41.282 1.00 66.31 110 SER A N 1
ATOM 837 C CA . SER A 1 110 ? -19.382 -0.454 -42.732 1.00 66.31 110 SER A CA 1
ATOM 838 C C . SER A 1 110 ? -19.541 -1.861 -43.316 1.00 66.31 110 SER A C 1
ATOM 840 O O . SER A 1 110 ? -20.194 -2.033 -44.343 1.00 66.31 110 SER A O 1
ATOM 842 N N . LEU A 1 111 ? -19.009 -2.887 -42.641 1.00 70.19 111 LEU A N 1
ATOM 843 C CA . LEU A 1 111 ? -19.212 -4.291 -43.018 1.00 70.19 111 LEU A CA 1
ATOM 844 C C . LEU A 1 111 ? -20.690 -4.689 -42.934 1.00 70.19 111 LEU A C 1
ATOM 846 O O . LEU A 1 111 ? -21.201 -5.330 -43.848 1.00 70.19 111 LEU A O 1
ATOM 850 N N . ALA A 1 112 ? -21.394 -4.260 -41.883 1.00 68.19 112 ALA A N 1
ATOM 851 C CA . ALA A 1 112 ? -22.825 -4.512 -41.732 1.00 68.19 112 ALA A CA 1
ATOM 852 C C . ALA A 1 112 ? -23.671 -3.845 -42.836 1.00 68.19 112 ALA A C 1
ATOM 854 O O . ALA A 1 112 ? -24.657 -4.431 -43.275 1.00 68.19 112 ALA A O 1
ATOM 855 N N . TYR A 1 113 ? -23.283 -2.656 -43.314 1.00 73.69 113 TYR A N 1
ATOM 856 C CA . TYR A 1 113 ? -23.956 -1.973 -44.426 1.00 73.69 113 TYR A CA 1
ATOM 857 C C . TYR A 1 113 ? -23.756 -2.688 -45.774 1.00 73.69 113 TYR A C 1
ATOM 859 O O . TYR A 1 113 ? -24.672 -2.699 -46.585 1.00 73.69 113 TYR A O 1
ATOM 867 N N . MET A 1 114 ? -22.595 -3.312 -46.010 1.00 73.62 114 MET A N 1
ATOM 868 C CA . MET A 1 114 ? -22.298 -4.029 -47.264 1.00 73.62 114 MET A CA 1
ATOM 869 C C . MET A 1 114 ? -22.943 -5.420 -47.371 1.00 73.62 114 MET A C 1
ATOM 871 O O . MET A 1 114 ? -23.009 -5.972 -48.465 1.00 73.62 114 MET A O 1
ATOM 875 N N . ILE A 1 115 ? -23.373 -6.010 -46.251 1.00 76.19 115 ILE A N 1
ATOM 876 C CA . ILE A 1 115 ? -24.012 -7.342 -46.206 1.00 76.19 115 ILE A CA 1
ATOM 877 C C . ILE A 1 115 ? -25.551 -7.230 -46.319 1.00 76.19 115 ILE A C 1
ATOM 879 O O . ILE A 1 115 ? -26.259 -8.237 -46.304 1.00 76.19 115 ILE A O 1
ATOM 883 N N . ARG A 1 116 ? -26.081 -6.011 -46.455 1.00 55.47 116 ARG A N 1
ATOM 884 C CA . ARG A 1 116 ? -27.505 -5.719 -46.645 1.00 55.47 116 ARG A CA 1
ATOM 885 C C . ARG A 1 116 ? -27.821 -5.421 -48.106 1.00 55.47 116 ARG A C 1
ATOM 887 O O . ARG A 1 116 ? -28.928 -5.824 -48.527 1.00 55.47 116 ARG A O 1
#